Protein AF-A0A920G478-F1 (afdb_monomer_lite)

pLDDT: mean 89.41, std 9.98, range [56.91, 96.62]

Radius of gyration: 9.37 Å; chains: 1; bounding box: 21×14×25 Å

Structure (mmCIF, N/CA/C/O backbone):
data_AF-A0A920G478-F1
#
_entry.id   AF-A0A920G478-F1
#
loop_
_atom_site.group_PDB
_atom_site.id
_atom_site.type_symbol
_atom_site.label_atom_id
_atom_site.label_alt_id
_atom_site.label_comp_id
_atom_site.label_asym_id
_atom_site.label_entity_id
_atom_site.label_seq_id
_atom_site.pdbx_PDB_ins_code
_atom_site.Cartn_x
_atom_site.Cartn_y
_atom_site.Cartn_z
_atom_site.occupancy
_atom_site.B_iso_or_equiv
_atom_site.auth_seq_id
_atom_site.auth_comp_id
_atom_site.auth_asym_id
_atom_site.auth_atom_id
_atom_site.pdbx_PDB_model_num
ATOM 1 N N . MET A 1 1 ? 3.817 3.357 -16.974 1.00 56.91 1 MET A N 1
ATOM 2 C CA . MET A 1 1 ? 4.337 2.073 -17.506 1.00 56.91 1 MET A CA 1
ATOM 3 C C . MET A 1 1 ? 3.656 0.923 -16.768 1.00 56.91 1 MET A C 1
ATOM 5 O O . MET A 1 1 ? 3.204 1.150 -15.656 1.00 56.91 1 MET A O 1
ATOM 9 N N . ALA A 1 2 ? 3.546 -0.279 -17.345 1.00 75.19 2 ALA A N 1
ATOM 10 C CA . ALA A 1 2 ? 2.878 -1.416 -16.685 1.00 75.19 2 ALA A CA 1
ATOM 11 C C . ALA A 1 2 ? 3.569 -1.844 -15.372 1.00 75.19 2 ALA A C 1
ATOM 13 O O . ALA A 1 2 ? 2.895 -2.207 -14.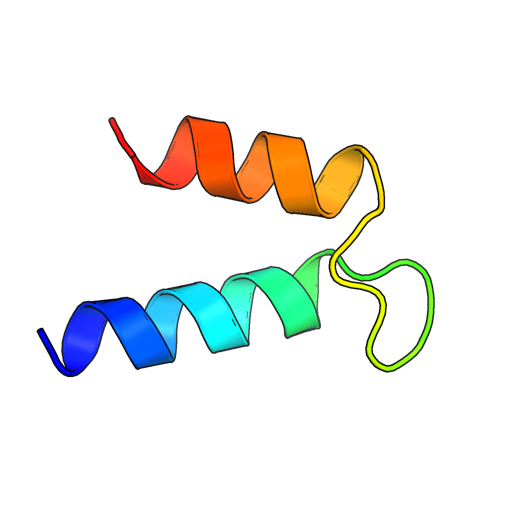412 1.00 75.19 2 ALA A O 1
ATOM 14 N N . LEU A 1 3 ? 4.899 -1.702 -15.308 1.00 72.62 3 LEU A N 1
ATOM 15 C CA . LEU A 1 3 ? 5.698 -1.961 -14.107 1.00 72.62 3 LEU A CA 1
ATOM 16 C C . LEU A 1 3 ? 5.293 -1.051 -12.932 1.00 72.62 3 LEU A C 1
ATOM 18 O O . LEU A 1 3 ? 5.130 -1.520 -11.812 1.00 72.62 3 LEU A O 1
ATOM 22 N N . GLU A 1 4 ? 5.024 0.227 -13.210 1.00 86.56 4 GLU A N 1
ATOM 23 C CA . GLU A 1 4 ? 4.581 1.203 -12.203 1.00 86.56 4 GLU A CA 1
ATOM 24 C C . GLU A 1 4 ? 3.256 0.798 -11.549 1.00 86.56 4 GLU A C 1
ATOM 26 O O . GLU A 1 4 ? 3.085 0.948 -10.347 1.00 86.56 4 GLU A O 1
ATOM 31 N N . ALA A 1 5 ? 2.300 0.279 -12.323 1.00 87.81 5 ALA A N 1
ATOM 32 C CA . ALA A 1 5 ? 1.003 -0.120 -11.779 1.00 87.81 5 ALA A CA 1
ATOM 33 C C . ALA A 1 5 ? 1.129 -1.320 -10.827 1.00 87.81 5 ALA A C 1
ATOM 35 O O . ALA A 1 5 ? 0.482 -1.338 -9.782 1.00 87.81 5 ALA A O 1
ATOM 36 N N . ALA A 1 6 ? 1.998 -2.282 -11.156 1.00 90.50 6 ALA A N 1
ATOM 37 C CA . ALA A 1 6 ? 2.277 -3.430 -10.298 1.00 90.50 6 ALA A CA 1
ATOM 38 C C . ALA A 1 6 ? 2.948 -3.010 -8.981 1.00 90.50 6 ALA A C 1
ATOM 40 O O . ALA A 1 6 ? 2.523 -3.445 -7.914 1.00 90.50 6 ALA A O 1
ATOM 41 N N . VAL A 1 7 ? 3.934 -2.107 -9.042 1.00 91.69 7 VAL A N 1
ATOM 42 C CA . VAL A 1 7 ? 4.608 -1.568 -7.847 1.00 91.69 7 VAL A CA 1
ATOM 43 C C . VAL A 1 7 ? 3.618 -0.835 -6.945 1.00 91.69 7 VAL A C 1
ATOM 45 O O . VAL A 1 7 ? 3.586 -1.071 -5.741 1.00 91.69 7 VAL A O 1
ATOM 48 N N . LYS A 1 8 ? 2.743 0.001 -7.514 1.00 91.25 8 LYS A N 1
ATOM 49 C CA . LYS A 1 8 ? 1.729 0.712 -6.726 1.00 91.25 8 LYS A CA 1
ATOM 50 C C . LYS A 1 8 ? 0.720 -0.230 -6.071 1.00 91.25 8 LYS A C 1
ATOM 52 O O . LYS A 1 8 ? 0.344 -0.003 -4.926 1.00 91.25 8 LYS A O 1
ATOM 57 N N . ALA A 1 9 ? 0.296 -1.279 -6.775 1.00 94.06 9 ALA A N 1
ATOM 58 C CA . ALA A 1 9 ? -0.602 -2.285 -6.217 1.00 94.06 9 ALA A CA 1
ATOM 59 C C . ALA A 1 9 ? 0.050 -3.046 -5.053 1.00 94.06 9 ALA A C 1
ATOM 61 O O . ALA A 1 9 ? -0.612 -3.315 -4.054 1.00 94.06 9 ALA A O 1
ATOM 62 N N . GLN A 1 10 ? 1.346 -3.343 -5.162 1.00 94.25 10 GLN A N 1
ATOM 63 C CA . GLN A 1 10 ? 2.115 -3.969 -4.091 1.00 94.25 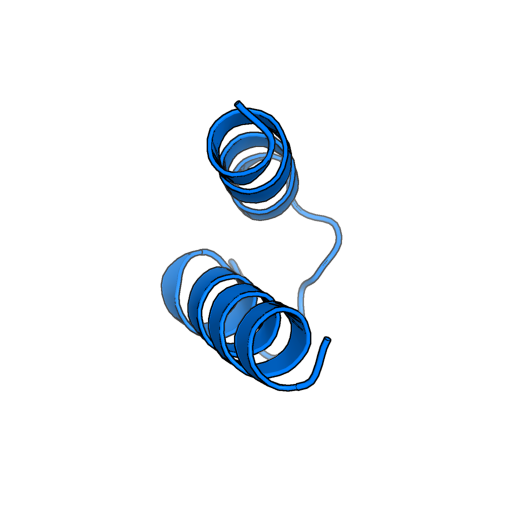10 GLN A CA 1
ATOM 64 C C . GLN A 1 10 ? 2.225 -3.045 -2.867 1.00 94.25 10 GLN A C 1
ATOM 66 O O . GLN A 1 10 ? 1.922 -3.473 -1.760 1.00 94.25 10 GLN A O 1
ATOM 71 N N . ILE A 1 11 ? 2.528 -1.757 -3.073 1.00 94.38 11 ILE A N 1
ATOM 72 C CA . ILE A 1 11 ? 2.598 -0.750 -1.998 1.00 94.38 11 ILE A CA 1
ATOM 73 C C . ILE A 1 11 ? 1.279 -0.657 -1.224 1.00 94.38 11 ILE A C 1
ATOM 75 O O . ILE A 1 11 ? 1.281 -0.701 0.001 1.00 94.38 11 ILE A O 1
ATOM 79 N N . VAL A 1 12 ? 0.141 -0.558 -1.916 1.00 94.94 12 VAL A N 1
ATOM 80 C CA . VAL A 1 12 ? -1.162 -0.516 -1.230 1.00 94.94 12 VAL A CA 1
ATOM 81 C C . VAL A 1 12 ? -1.366 -1.790 -0.417 1.00 94.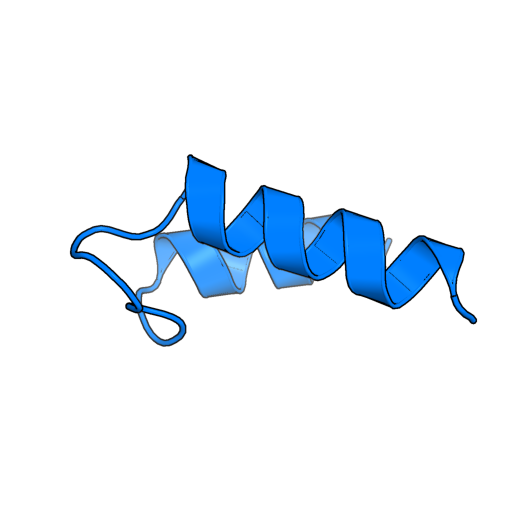94 12 VAL A C 1
ATOM 83 O O . VAL A 1 12 ? -1.763 -1.724 0.736 1.00 94.94 12 VAL A O 1
ATOM 86 N N . LYS A 1 13 ? -1.034 -2.955 -0.975 1.00 96.00 13 LYS A N 1
ATOM 87 C CA . LYS A 1 13 ? -1.233 -4.235 -0.293 1.00 96.00 13 LYS A CA 1
ATOM 88 C C . LYS A 1 13 ? -0.397 -4.378 0.981 1.00 96.00 13 LYS A C 1
ATOM 90 O O . LYS A 1 13 ? -0.887 -4.959 1.946 1.00 96.00 13 LYS A O 1
ATOM 95 N N . ASP A 1 14 ? 0.821 -3.844 0.968 1.00 95.44 14 ASP A N 1
ATOM 96 C CA . ASP A 1 14 ? 1.788 -3.977 2.060 1.00 95.44 14 ASP A CA 1
ATOM 97 C C . ASP A 1 14 ? 1.598 -2.927 3.166 1.00 95.44 14 ASP A C 1
ATOM 99 O O . ASP A 1 14 ? 1.925 -3.197 4.320 1.00 95.44 14 ASP A O 1
ATOM 103 N N . TYR A 1 15 ? 1.067 -1.744 2.829 1.00 95.75 15 TYR A N 1
ATOM 104 C CA . TYR A 1 15 ? 0.991 -0.600 3.748 1.00 95.75 15 TYR A CA 1
ATOM 105 C C . TYR A 1 15 ? -0.434 -0.144 4.103 1.00 95.75 15 TYR A C 1
ATOM 107 O O . TYR A 1 15 ? -0.580 0.720 4.965 1.00 95.75 15 TYR A O 1
ATOM 115 N N . GLN A 1 16 ? -1.481 -0.700 3.481 1.00 96.62 16 GLN A N 1
ATOM 116 C CA . GLN A 1 16 ? -2.872 -0.375 3.822 1.00 96.62 16 GLN A CA 1
ATOM 117 C C . GLN A 1 16 ? -3.192 -0.727 5.284 1.00 96.62 16 GLN A C 1
ATOM 119 O O . GLN A 1 16 ? -2.875 -1.821 5.757 1.00 96.62 16 GLN A O 1
ATOM 124 N N . GLN A 1 17 ? -3.872 0.173 6.001 1.00 94.19 17 GLN A N 1
ATOM 125 C CA . GLN A 1 17 ? -4.310 -0.100 7.377 1.00 94.19 17 GLN A CA 1
ATOM 126 C C . GLN A 1 17 ? -5.606 -0.922 7.422 1.00 94.19 17 GLN A C 1
ATOM 128 O O . GLN A 1 17 ? -5.888 -1.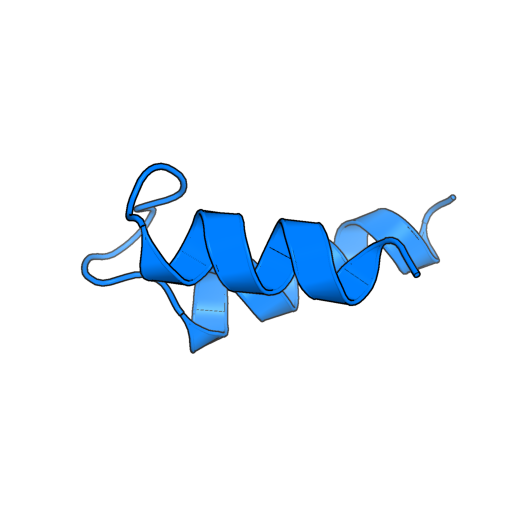618 8.396 1.00 94.19 17 GLN A O 1
ATOM 133 N N . SER A 1 18 ? -6.399 -0.847 6.355 1.00 95.50 18 SER A N 1
ATOM 134 C CA . SER A 1 18 ? -7.609 -1.640 6.141 1.00 95.50 18 SER A CA 1
ATOM 135 C C . SER A 1 18 ? -7.715 -2.025 4.666 1.00 95.50 18 SER A C 1
ATOM 137 O O . SER A 1 18 ? -7.047 -1.433 3.823 1.00 95.50 18 SER A O 1
ATOM 139 N N . GLU A 1 19 ? -8.500 -3.048 4.333 1.00 94.06 19 GLU A N 1
ATOM 140 C CA . GLU A 1 19 ? -8.600 -3.522 2.949 1.00 94.06 19 GLU A CA 1
ATOM 141 C C . GLU A 1 19 ? -9.067 -2.403 2.002 1.00 94.06 19 GLU A C 1
ATOM 143 O O . GLU A 1 19 ? -10.142 -1.831 2.174 1.00 94.06 19 GLU A O 1
ATOM 148 N N . GLY A 1 20 ? -8.246 -2.095 0.997 1.00 91.12 20 GLY A N 1
ATOM 149 C CA . GLY A 1 20 ? -8.515 -1.042 0.020 1.00 91.12 20 GLY A CA 1
ATOM 150 C C . GLY A 1 20 ? -8.177 0.373 0.496 1.00 91.12 20 GLY A C 1
ATOM 151 O O . GLY A 1 20 ? -8.465 1.328 -0.226 1.00 91.12 20 GLY A O 1
ATOM 152 N N . ASP A 1 21 ? -7.563 0.540 1.668 1.00 93.38 21 ASP A N 1
ATOM 153 C CA . ASP A 1 21 ? -7.126 1.848 2.145 1.00 93.38 21 ASP A CA 1
ATOM 154 C C . ASP A 1 21 ? -5.915 2.350 1.351 1.00 93.38 21 ASP A C 1
ATOM 156 O O . ASP A 1 21 ? -4.791 1.873 1.491 1.00 93.38 21 ASP A O 1
ATOM 160 N N . THR A 1 22 ? -6.165 3.347 0.506 1.00 94.31 22 THR A N 1
ATOM 161 C CA . THR A 1 22 ? -5.145 4.030 -0.296 1.00 94.31 22 THR A CA 1
ATOM 162 C C . THR A 1 22 ? -4.792 5.418 0.244 1.00 94.31 22 THR A C 1
ATOM 164 O O . THR A 1 22 ? -4.029 6.139 -0.399 1.00 94.31 22 THR A O 1
ATOM 167 N N . GLY A 1 23 ? -5.423 5.849 1.341 1.00 92.50 23 GLY A N 1
ATOM 168 C CA . GLY A 1 23 ? -5.394 7.232 1.821 1.00 92.50 23 GLY A CA 1
ATOM 169 C C . GLY A 1 23 ? -4.570 7.443 3.087 1.00 92.50 23 GLY A C 1
ATOM 170 O O . GLY A 1 23 ? -4.212 8.588 3.376 1.00 92.50 23 GLY A O 1
ATOM 171 N N . SER A 1 24 ? -4.264 6.371 3.818 1.00 96.12 24 SER A N 1
ATOM 172 C CA . SER A 1 24 ? -3.501 6.427 5.062 1.00 96.12 24 SER A CA 1
ATOM 173 C C . SER A 1 24 ? -2.121 7.082 4.914 1.00 96.12 24 SER A C 1
ATOM 175 O O . SER A 1 24 ? -1.492 7.009 3.848 1.00 96.12 24 SER A O 1
ATOM 177 N N . PRO A 1 25 ? -1.624 7.726 5.988 1.00 96.00 25 PRO A N 1
ATOM 178 C CA . PRO A 1 25 ? -0.292 8.325 6.011 1.00 96.00 25 PRO A CA 1
ATOM 179 C C . PRO A 1 25 ? 0.814 7.355 5.580 1.00 96.00 25 PRO A C 1
ATOM 181 O O . PRO A 1 25 ? 1.724 7.744 4.853 1.00 96.00 25 PRO A O 1
ATOM 184 N N . GLU A 1 26 ? 0.719 6.088 5.976 1.00 95.62 26 GLU A N 1
ATOM 185 C CA . GLU A 1 26 ? 1.693 5.039 5.682 1.00 95.62 26 GLU A CA 1
ATOM 186 C C . GLU A 1 26 ? 1.764 4.736 4.180 1.00 95.62 26 GLU A C 1
ATOM 188 O O . GLU A 1 26 ? 2.851 4.749 3.596 1.00 95.62 26 GLU A O 1
ATOM 193 N N . VAL A 1 27 ? 0.610 4.549 3.531 1.00 96.12 27 VAL A N 1
ATOM 194 C CA . VAL A 1 27 ? 0.523 4.332 2.080 1.00 96.12 27 VAL A CA 1
ATOM 195 C C . VAL A 1 27 ? 1.049 5.549 1.315 1.00 96.12 27 VAL A C 1
ATOM 197 O O . VAL A 1 27 ? 1.797 5.403 0.346 1.00 96.12 27 VAL A O 1
ATOM 200 N N . GLN A 1 28 ? 0.725 6.766 1.763 1.00 94.50 28 GLN A N 1
ATOM 201 C CA . GLN A 1 28 ? 1.209 7.991 1.120 1.00 94.50 28 GLN A CA 1
ATOM 202 C C . GLN A 1 28 ? 2.726 8.186 1.260 1.00 94.50 28 GLN A C 1
ATOM 204 O O . GLN A 1 28 ? 3.376 8.581 0.289 1.00 94.50 28 GLN A O 1
ATOM 209 N N . VAL A 1 29 ? 3.311 7.874 2.420 1.00 95.25 29 VAL A N 1
ATOM 210 C CA . VAL A 1 29 ? 4.770 7.925 2.629 1.00 95.25 29 VAL A CA 1
ATOM 211 C C . VAL A 1 29 ? 5.481 6.891 1.758 1.00 95.25 29 VAL A C 1
ATOM 213 O O . VAL A 1 29 ? 6.483 7.219 1.121 1.00 95.25 29 VAL A O 1
ATOM 216 N N . ALA A 1 30 ? 4.943 5.673 1.656 1.00 94.25 30 ALA A N 1
ATOM 217 C CA . ALA A 1 30 ? 5.486 4.647 0.770 1.00 94.25 30 ALA A CA 1
ATOM 218 C C . ALA A 1 30 ? 5.471 5.103 -0.700 1.00 94.25 30 ALA A C 1
ATOM 220 O O . ALA A 1 30 ? 6.467 4.945 -1.409 1.00 94.25 30 ALA A O 1
ATOM 221 N N . PHE A 1 31 ? 4.397 5.764 -1.149 1.00 91.88 31 PHE A N 1
ATOM 222 C CA . PHE A 1 31 ? 4.358 6.369 -2.482 1.00 91.88 31 PHE A CA 1
ATOM 223 C C . PHE A 1 31 ? 5.367 7.506 -2.661 1.00 91.88 31 PHE A C 1
ATOM 225 O O . PHE A 1 31 ? 6.011 7.569 -3.710 1.00 91.88 31 PHE A O 1
ATOM 232 N N . ALA A 1 32 ? 5.529 8.383 -1.669 1.00 90.62 32 ALA A N 1
ATOM 233 C CA . ALA A 1 32 ? 6.495 9.479 -1.724 1.00 90.62 32 ALA A CA 1
ATOM 234 C C . ALA A 1 32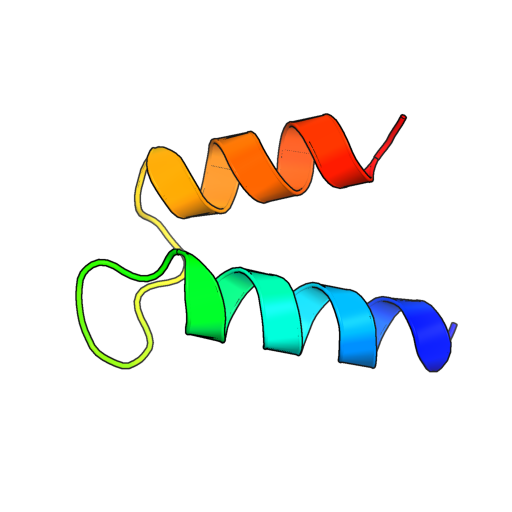 ? 7.940 8.963 -1.837 1.00 90.62 32 ALA A C 1
ATOM 236 O O . ALA A 1 32 ? 8.697 9.452 -2.672 1.00 90.62 32 ALA A O 1
ATOM 237 N N . HIS A 1 33 ? 8.300 7.928 -1.071 1.00 86.25 33 HIS A N 1
ATOM 238 C CA . HIS A 1 33 ? 9.610 7.276 -1.166 1.00 86.25 33 HIS A CA 1
ATOM 239 C C . HIS A 1 33 ? 9.792 6.457 -2.448 1.00 86.25 33 HIS A C 1
ATOM 241 O O . HIS A 1 33 ? 10.901 6.399 -2.962 1.00 86.25 33 HIS A O 1
ATOM 247 N N . SER A 1 34 ? 8.730 5.866 -3.006 1.00 84.19 34 SER A N 1
ATOM 248 C CA . SER A 1 34 ? 8.815 5.116 -4.272 1.00 84.19 34 SER A CA 1
ATOM 249 C 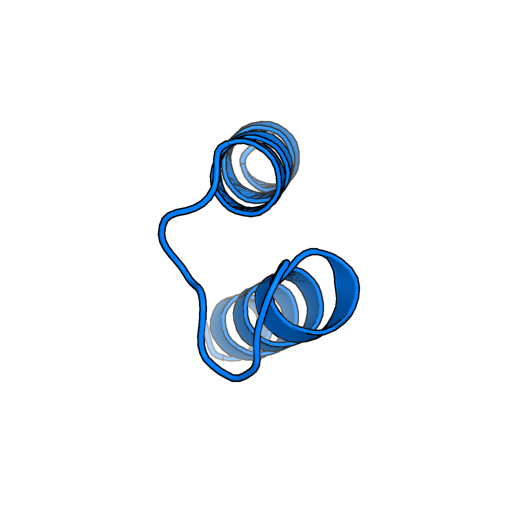C . SER A 1 34 ? 9.097 5.986 -5.506 1.00 84.19 34 SER A C 1
ATOM 251 O O . SER A 1 34 ? 9.398 5.456 -6.570 1.00 84.19 34 SER A O 1
ATOM 253 N N . LYS A 1 35 ? 8.940 7.312 -5.390 1.00 70.88 35 LYS A N 1
ATOM 254 C CA . LYS A 1 35 ? 9.076 8.273 -6.495 1.00 70.88 35 LYS A CA 1
ATOM 255 C C . LYS A 1 35 ? 10.450 8.947 -6.594 1.00 70.88 35 LYS A C 1
ATOM 257 O O . LYS A 1 35 ? 10.601 9.859 -7.410 1.00 70.88 35 LYS A O 1
ATOM 262 N N . HIS A 1 36 ? 11.417 8.510 -5.795 1.00 58.16 36 HIS A N 1
ATOM 263 C CA . HIS A 1 36 ? 12.819 8.923 -5.866 1.00 58.16 36 HIS A CA 1
ATOM 264 C C . HIS A 1 36 ? 13.678 7.819 -6.478 1.00 58.16 36 HIS A C 1
ATOM 266 O O . HIS A 1 36 ? 14.614 8.184 -7.224 1.00 58.16 36 HIS A O 1
#

Sequence (36 aa):
MALEAAVKAQIVKDYQQSEGDTGSPEVQVAFAHSKH

Secondary structure (DSSP, 8-state):
-HHHHHHHHHHHHHH-SSTT---SHHHHHHHHHHT-

Foldseek 3Di:
DVVVVVVLVVLCVVQPPDVPRCPDPRSVVSVVVVVD